Protein AF-A0A938KBB8-F1 (afdb_monomer_lite)

Secondary structure (DSSP, 8-state):
-----------------SSSSSSHHHHHHHHHHHHHGGGS---GGGG-BHHHHHHHHHHHHGGGS-HHHHHHHHHHHHHHGGGGTT-BGGG--HHHHHHHHHHTGGGS-HHHHHHHHHHHHHHHHHHHHTTSS-----

pLDDT: mean 72.54, std 21.78, range [29.5, 94.56]

Foldseek 3Di:
DDDDDDDDDDDDDDDDDDPDPDPVVVVVVVVVVVVLVVLADPDPLLQAFLLRLLVVLLVVCVVVDDPVVSVLLNVLSVVLRVLRPPHGLQRDDVVSVVCCCVPPVVVDDPVSVVSSVVSSVSSNVSCVVNNSYDDPPD

Radius of gyration: 23.13 Å; chains: 1; bounding box: 75×41×57 Å

Structure (mmCIF, N/CA/C/O backbone):
data_AF-A0A938KBB8-F1
#
_entry.id   AF-A0A938KBB8-F1
#
loop_
_atom_site.group_PDB
_atom_site.id
_atom_site.type_symbol
_atom_site.label_atom_id
_atom_site.label_alt_id
_atom_site.label_comp_id
_atom_site.label_asym_id
_atom_site.label_entity_id
_atom_site.label_seq_id
_atom_site.pdbx_PDB_ins_code
_atom_site.Cartn_x
_atom_site.Cartn_y
_atom_site.Cartn_z
_atom_site.occupancy
_atom_site.B_iso_or_equiv
_atom_site.auth_seq_id
_atom_site.auth_comp_id
_atom_site.auth_asym_id
_atom_site.auth_atom_id
_atom_site.pdbx_PDB_model_num
ATOM 1 N N . MET A 1 1 ? -58.468 -27.418 -32.658 1.00 31.47 1 MET A N 1
ATOM 2 C CA . MET A 1 1 ? -57.496 -28.528 -32.675 1.00 31.47 1 MET A CA 1
ATOM 3 C C . MET A 1 1 ? -56.119 -27.987 -33.021 1.00 31.47 1 MET A C 1
ATOM 5 O O . MET A 1 1 ? -56.025 -27.152 -33.905 1.00 31.47 1 MET A O 1
ATOM 9 N N . LEU A 1 2 ? -55.132 -28.506 -32.292 1.00 35.12 2 LEU A N 1
ATOM 10 C CA . LEU A 1 2 ? -53.704 -28.676 -32.579 1.00 35.12 2 LEU A CA 1
ATOM 11 C C . LEU A 1 2 ? -52.770 -27.482 -32.864 1.00 35.12 2 LEU A C 1
ATOM 13 O O . LEU A 1 2 ? -52.966 -26.648 -33.738 1.00 35.12 2 LEU A O 1
ATOM 17 N N . GLN A 1 3 ? -51.691 -27.511 -32.085 1.00 31.89 3 GLN A N 1
ATOM 18 C CA . GLN A 1 3 ? -50.487 -26.697 -32.106 1.00 31.89 3 GLN A CA 1
ATOM 19 C C . GLN A 1 3 ? -49.439 -27.195 -33.131 1.00 31.89 3 GLN A C 1
ATOM 21 O O . GLN A 1 3 ? -49.376 -28.384 -33.419 1.00 31.89 3 GLN A O 1
ATOM 26 N N . GLN A 1 4 ? -48.541 -26.259 -33.492 1.00 40.66 4 GLN A N 1
ATOM 27 C CA . GLN A 1 4 ? -47.087 -26.387 -33.755 1.00 40.66 4 GLN A CA 1
ATOM 28 C C . GLN A 1 4 ? -46.545 -27.027 -35.054 1.00 40.66 4 GLN A C 1
ATOM 30 O O . GLN A 1 4 ? -46.659 -28.223 -35.278 1.00 40.66 4 GLN A O 1
ATOM 35 N N . CYS A 1 5 ? -45.727 -26.249 -35.790 1.00 29.50 5 CYS A N 1
ATOM 36 C CA . CYS A 1 5 ? -44.246 -26.359 -35.863 1.00 29.50 5 CYS A CA 1
ATOM 37 C C . CYS A 1 5 ? -43.709 -26.012 -37.269 1.00 29.50 5 CYS A C 1
ATOM 39 O O . CYS A 1 5 ? -44.224 -26.520 -38.259 1.00 29.50 5 CYS A O 1
ATOM 41 N N . GLY A 1 6 ? -42.625 -25.220 -37.377 1.00 34.69 6 GLY A N 1
ATOM 42 C CA . GLY A 1 6 ? -41.937 -25.105 -38.672 1.00 34.69 6 GLY A CA 1
ATOM 43 C C . GLY A 1 6 ? -40.833 -24.063 -38.884 1.00 34.69 6 GLY A C 1
ATOM 44 O O . GLY A 1 6 ? -40.857 -23.385 -39.896 1.00 34.69 6 GLY A O 1
ATOM 45 N N . LYS A 1 7 ? -39.823 -24.020 -38.004 1.00 46.44 7 LYS A N 1
ATOM 46 C CA . LYS A 1 7 ? -38.406 -23.696 -38.321 1.00 46.44 7 LYS A CA 1
ATOM 47 C C . LYS A 1 7 ? -38.020 -22.252 -38.717 1.00 46.44 7 LYS A C 1
ATOM 49 O O . LYS A 1 7 ? -38.110 -21.810 -39.856 1.00 46.44 7 LYS A O 1
ATOM 54 N N . GLN A 1 8 ? -37.404 -21.589 -37.736 1.00 46.75 8 GLN A N 1
ATOM 55 C CA . GLN A 1 8 ? -36.478 -20.461 -37.865 1.00 46.75 8 GLN A CA 1
ATOM 56 C C . GLN A 1 8 ? -35.166 -20.885 -38.545 1.00 46.75 8 GLN A C 1
ATOM 58 O O . GLN A 1 8 ? -34.599 -21.892 -38.137 1.00 46.75 8 GLN A O 1
ATOM 63 N N . PHE A 1 9 ? -34.602 -20.047 -39.424 1.00 33.34 9 PHE A N 1
ATOM 64 C CA . PHE A 1 9 ? -33.149 -19.835 -39.484 1.00 33.34 9 PHE A CA 1
ATOM 65 C C . PHE A 1 9 ? -32.785 -18.380 -39.845 1.00 33.34 9 PHE A C 1
ATOM 67 O O . PHE A 1 9 ? -33.051 -17.884 -40.932 1.00 33.34 9 PHE A O 1
ATOM 74 N N . ARG A 1 10 ? -32.160 -17.744 -38.843 1.00 44.75 10 ARG A N 1
ATOM 75 C CA . ARG A 1 10 ? -31.146 -16.671 -38.823 1.00 44.75 10 ARG A CA 1
ATOM 76 C C . ARG A 1 10 ? -31.297 -15.435 -39.726 1.00 44.75 10 ARG A C 1
ATOM 78 O O . ARG A 1 10 ? -30.964 -15.445 -40.904 1.00 44.75 10 ARG A O 1
ATOM 85 N N . ARG A 1 11 ? -31.500 -14.287 -39.065 1.00 39.66 11 ARG A N 1
ATOM 86 C CA . ARG A 1 11 ? -30.871 -13.013 -39.454 1.00 39.66 11 ARG A CA 1
ATOM 87 C C . ARG A 1 11 ? -30.161 -12.377 -38.259 1.00 39.66 11 ARG A C 1
ATOM 89 O O . ARG A 1 11 ? -30.772 -12.142 -37.220 1.00 39.66 11 ARG A O 1
ATOM 96 N N . SER A 1 12 ? -28.873 -12.094 -38.434 1.00 44.84 12 SER A N 1
ATOM 97 C CA . SER A 1 12 ? -28.060 -11.243 -37.566 1.00 44.84 12 SER A CA 1
ATOM 98 C C . SER A 1 12 ? -28.744 -9.907 -37.287 1.00 44.84 12 SER A C 1
ATOM 100 O O . SER A 1 12 ? -29.115 -9.212 -38.229 1.00 44.84 12 SER A O 1
ATOM 102 N N . ARG A 1 13 ? -28.806 -9.495 -36.016 1.00 42.94 13 ARG A N 1
ATOM 103 C CA . ARG A 1 13 ? -28.833 -8.080 -35.619 1.00 42.94 13 ARG A CA 1
ATOM 104 C C . ARG A 1 13 ? -28.085 -7.885 -34.297 1.00 42.94 13 ARG A C 1
ATOM 106 O O . ARG A 1 13 ? -28.557 -8.231 -33.225 1.00 42.94 13 ARG A O 1
ATOM 113 N N . ARG A 1 14 ? -26.863 -7.382 -34.461 1.00 39.62 14 ARG A N 1
ATOM 114 C CA . ARG A 1 14 ? -26.139 -6.398 -33.647 1.00 39.62 14 ARG A CA 1
ATOM 115 C C . ARG A 1 14 ? -26.829 -5.968 -32.331 1.00 39.62 14 ARG A C 1
ATOM 117 O O . ARG A 1 14 ? -27.821 -5.253 -32.356 1.00 39.62 14 ARG A O 1
ATOM 124 N N . SER A 1 15 ? -26.218 -6.408 -31.227 1.00 47.62 15 SER A N 1
ATOM 125 C CA . SER A 1 15 ? -25.977 -5.723 -29.943 1.00 47.62 15 SER A CA 1
ATOM 126 C C . SER A 1 15 ? -26.834 -4.496 -29.601 1.00 47.62 15 SER A C 1
ATOM 128 O O . SER A 1 15 ? -26.653 -3.445 -30.211 1.00 47.62 15 SER A O 1
ATOM 130 N N . LEU A 1 16 ? -27.676 -4.619 -28.563 1.00 42.31 16 LEU A N 1
ATOM 131 C CA . LEU A 1 16 ? -28.133 -3.528 -27.683 1.00 42.31 16 LEU A CA 1
ATOM 132 C C . LEU A 1 16 ? -28.950 -4.103 -26.506 1.00 42.31 16 LEU A C 1
ATOM 134 O O . LEU A 1 16 ? -30.166 -3.981 -26.451 1.00 42.31 16 LEU A O 1
ATOM 138 N N . THR A 1 17 ? -28.285 -4.742 -25.540 1.00 39.72 17 THR A N 1
ATOM 139 C CA . THR A 1 17 ? -28.898 -5.063 -24.232 1.00 39.72 17 THR A CA 1
ATOM 140 C C . THR A 1 17 ? -27.822 -5.163 -23.151 1.00 39.72 17 THR A C 1
ATOM 142 O O . THR A 1 17 ? -27.524 -6.228 -22.626 1.00 39.72 17 THR A O 1
ATOM 145 N N . VAL A 1 18 ? -27.194 -4.033 -22.814 1.00 42.44 18 VAL A N 1
ATOM 146 C CA . VAL A 1 18 ? -26.247 -3.950 -21.679 1.00 42.44 18 VAL A CA 1
ATOM 147 C C . VAL A 1 18 ? -26.585 -2.777 -20.751 1.00 42.44 18 VAL A C 1
ATOM 149 O O . VAL A 1 18 ? -25.699 -2.219 -20.126 1.00 42.44 18 VAL A O 1
ATOM 152 N N . ASN A 1 19 ? -27.853 -2.354 -20.640 1.00 45.56 19 ASN A N 1
ATOM 153 C CA . ASN A 1 19 ? -28.162 -1.173 -19.812 1.00 45.56 19 ASN A CA 1
ATOM 154 C C . ASN A 1 19 ? -29.441 -1.216 -18.958 1.00 45.56 19 ASN A C 1
ATOM 156 O O . ASN A 1 19 ? -29.808 -0.192 -18.398 1.00 45.56 19 ASN A O 1
ATOM 160 N N . GLN A 1 20 ? -30.092 -2.371 -18.773 1.00 45.22 20 GLN A N 1
ATOM 161 C CA . GLN A 1 20 ? -31.294 -2.477 -17.916 1.00 45.22 20 GLN A CA 1
ATOM 162 C C . GLN A 1 20 ? -31.210 -3.565 -16.830 1.00 45.22 20 GLN A C 1
ATOM 164 O O . GLN A 1 20 ? -32.215 -4.032 -16.308 1.00 45.22 20 GLN A O 1
ATOM 169 N N . THR A 1 21 ? -29.997 -3.952 -16.435 1.00 46.62 21 THR A N 1
ATOM 170 C CA . THR A 1 21 ? -29.745 -4.917 -15.347 1.00 46.62 21 THR A CA 1
ATOM 171 C C . THR A 1 21 ? -28.688 -4.401 -14.364 1.00 46.62 21 THR A C 1
ATOM 173 O O . THR A 1 21 ? -27.865 -5.164 -13.864 1.00 46.62 21 THR A O 1
ATOM 176 N N . LYS A 1 22 ? -28.677 -3.091 -14.078 1.00 46.81 22 LYS A N 1
ATOM 177 C CA . LYS A 1 22 ? -27.753 -2.491 -13.093 1.00 46.81 22 LYS A CA 1
ATOM 178 C C . LYS A 1 22 ? -28.427 -2.012 -11.803 1.00 46.81 22 LYS A C 1
ATOM 180 O O . LYS A 1 22 ? -27.802 -2.126 -10.754 1.00 46.81 22 LYS A O 1
ATOM 185 N N . ASP A 1 23 ? -29.699 -1.612 -11.827 1.00 46.66 23 ASP A N 1
ATOM 186 C CA . ASP A 1 23 ? -30.295 -0.919 -10.672 1.00 46.66 23 ASP A CA 1
ATOM 187 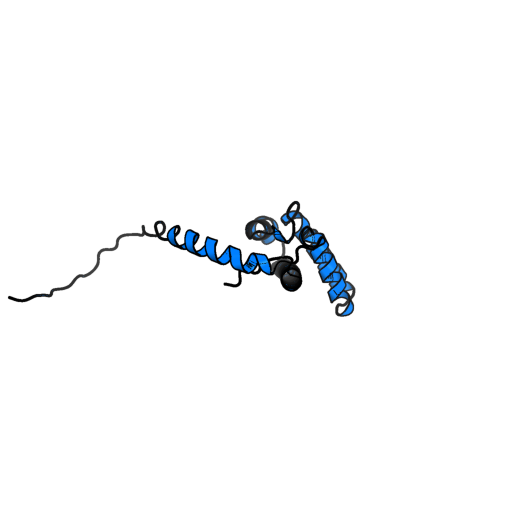C C . ASP A 1 23 ? -30.933 -1.808 -9.593 1.00 46.66 23 ASP A C 1
ATOM 189 O O . ASP A 1 23 ? -30.781 -1.532 -8.405 1.00 46.66 23 ASP A O 1
ATOM 193 N N . ARG A 1 24 ? -31.565 -2.943 -9.930 1.00 42.34 24 ARG A N 1
ATOM 194 C CA . ARG A 1 24 ? -32.245 -3.769 -8.903 1.00 42.34 24 ARG A CA 1
ATOM 195 C C . ARG A 1 24 ? -31.277 -4.422 -7.900 1.00 42.34 24 ARG A C 1
ATOM 197 O O . ARG A 1 24 ? -31.617 -4.593 -6.735 1.00 42.34 24 ARG A O 1
ATOM 204 N N . LYS A 1 25 ? -30.034 -4.695 -8.321 1.00 49.31 25 LYS A N 1
ATOM 205 C CA . LYS A 1 25 ? -28.951 -5.221 -7.462 1.00 49.31 25 LYS A CA 1
ATOM 206 C C . LYS A 1 25 ? -28.357 -4.179 -6.503 1.00 49.31 25 LYS A C 1
ATOM 208 O O . LYS A 1 25 ? -27.654 -4.560 -5.567 1.00 49.31 25 LYS A O 1
ATOM 213 N N . LEU A 1 26 ? -28.596 -2.882 -6.722 1.00 40.41 26 LEU A N 1
ATOM 214 C CA . LEU A 1 26 ? -28.072 -1.818 -5.856 1.00 40.41 26 LEU A CA 1
ATOM 215 C C . LEU A 1 26 ? -28.840 -1.724 -4.531 1.00 40.41 26 LEU A C 1
ATOM 217 O O . LEU A 1 26 ? -28.237 -1.412 -3.505 1.00 40.41 26 LEU A O 1
ATOM 221 N N . ALA A 1 27 ? -30.140 -2.029 -4.530 1.00 37.41 27 ALA A N 1
ATOM 222 C CA . ALA A 1 27 ? -30.985 -1.933 -3.339 1.00 37.41 27 ALA A CA 1
ATOM 223 C C . ALA A 1 27 ? -30.711 -3.059 -2.324 1.00 37.41 27 ALA A C 1
ATOM 225 O O . ALA A 1 27 ? -30.564 -2.787 -1.133 1.00 37.41 27 ALA A O 1
ATOM 226 N N . GLU A 1 28 ? -30.544 -4.303 -2.783 1.00 43.34 28 GLU A N 1
ATOM 227 C CA . GLU A 1 28 ? -30.207 -5.434 -1.902 1.00 43.34 28 GLU A CA 1
ATOM 228 C C . GLU A 1 28 ? -28.798 -5.300 -1.307 1.00 43.34 28 GLU A C 1
ATOM 230 O O . GLU A 1 28 ? -28.594 -5.566 -0.121 1.00 43.34 28 GLU A O 1
ATOM 235 N N . ARG A 1 29 ? -27.843 -4.760 -2.082 1.00 44.59 29 ARG A N 1
ATOM 236 C CA . ARG A 1 29 ? -26.496 -4.436 -1.585 1.00 44.59 29 ARG A CA 1
ATOM 237 C C . ARG A 1 29 ? -26.519 -3.474 -0.404 1.00 44.59 29 ARG A C 1
ATOM 239 O O . ARG A 1 29 ? -25.734 -3.655 0.516 1.00 44.59 29 ARG A O 1
ATOM 246 N N . ARG A 1 30 ? -27.421 -2.487 -0.377 1.00 45.22 30 ARG A N 1
ATOM 247 C CA . ARG A 1 30 ? -27.463 -1.485 0.703 1.00 45.22 30 ARG A CA 1
ATOM 248 C C . ARG A 1 30 ? -27.900 -2.051 2.058 1.00 45.22 30 ARG A C 1
ATOM 250 O O . ARG A 1 30 ? -27.523 -1.489 3.083 1.00 45.22 30 ARG A O 1
ATOM 257 N N . ARG A 1 31 ? -28.666 -3.149 2.094 1.00 41.09 31 ARG A N 1
ATOM 258 C CA . ARG A 1 31 ? -29.152 -3.742 3.355 1.00 41.09 31 ARG A CA 1
ATOM 259 C C . ARG A 1 31 ? -28.094 -4.609 4.047 1.00 41.09 31 ARG A C 1
ATOM 261 O O . ARG A 1 31 ? -27.996 -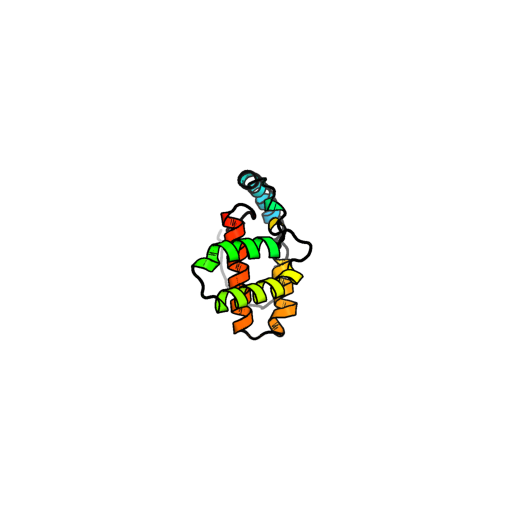4.556 5.268 1.00 41.09 31 ARG A O 1
ATOM 268 N N . ALA A 1 32 ? -27.256 -5.315 3.282 1.00 45.53 32 ALA A N 1
ATOM 269 C CA . ALA A 1 32 ? -26.147 -6.119 3.813 1.00 45.53 32 ALA A CA 1
ATOM 270 C C . ALA A 1 32 ? -25.033 -5.269 4.459 1.00 45.53 32 ALA A C 1
ATOM 272 O O . ALA A 1 32 ? -24.370 -5.719 5.392 1.00 45.53 32 ALA A O 1
ATOM 273 N N . LEU A 1 33 ? -24.881 -4.012 4.021 1.00 45.59 33 LEU A N 1
ATOM 274 C CA . LEU A 1 33 ? -23.904 -3.066 4.573 1.00 45.59 33 LEU A CA 1
ATOM 275 C C . LEU A 1 33 ? -24.107 -2.802 6.071 1.00 45.59 33 LEU A C 1
ATOM 277 O O . LEU A 1 33 ? -23.135 -2.571 6.776 1.00 45.59 33 LEU A O 1
ATOM 281 N N . ARG A 1 34 ? -25.345 -2.851 6.585 1.00 44.44 34 ARG A N 1
ATOM 282 C CA . ARG A 1 34 ? -25.624 -2.512 7.993 1.00 44.44 34 ARG A CA 1
ATOM 283 C C . ARG A 1 34 ? -25.146 -3.572 8.990 1.00 44.44 34 ARG A C 1
ATOM 285 O O . ARG A 1 34 ? -24.876 -3.218 10.129 1.00 44.44 34 ARG A O 1
ATOM 292 N N . GLY A 1 35 ? -25.017 -4.836 8.575 1.00 44.38 35 GLY A N 1
ATOM 293 C CA . GLY A 1 35 ? -24.581 -5.925 9.460 1.00 44.38 35 GLY A CA 1
ATOM 294 C C . GLY A 1 35 ? -23.068 -5.959 9.702 1.00 44.38 35 GLY A C 1
ATOM 295 O O . GLY A 1 35 ? -22.631 -6.322 10.785 1.00 44.38 35 GLY A O 1
ATOM 296 N N . GLN A 1 36 ? -22.265 -5.534 8.720 1.00 47.88 36 GLN A N 1
ATOM 297 C CA . GLN A 1 36 ? -20.796 -5.568 8.805 1.00 47.88 36 GLN A CA 1
ATOM 298 C C . GLN A 1 36 ? -20.203 -4.355 9.533 1.00 47.88 36 GLN A C 1
ATOM 300 O O . GLN A 1 36 ? -19.091 -4.421 10.042 1.00 47.88 36 GLN A O 1
ATOM 305 N N . VAL A 1 37 ? -20.959 -3.259 9.640 1.00 48.53 37 VAL A N 1
ATOM 306 C CA . VAL A 1 37 ? -20.533 -2.038 10.346 1.00 48.53 37 VAL A CA 1
ATOM 307 C C . VAL A 1 37 ? -20.274 -2.287 11.842 1.00 48.53 37 VAL A C 1
ATOM 309 O O . VAL A 1 37 ? -19.512 -1.539 12.442 1.00 48.53 37 VAL A O 1
ATOM 312 N N . GLY A 1 38 ? -20.828 -3.356 12.431 1.00 46.31 38 GLY A N 1
ATOM 313 C CA . GLY A 1 38 ? -20.587 -3.732 13.832 1.00 46.31 38 GLY A CA 1
ATOM 314 C C . GLY A 1 38 ? -19.226 -4.384 14.123 1.00 46.31 38 GLY A C 1
ATOM 315 O O . GLY A 1 38 ? -18.865 -4.489 15.288 1.00 46.31 38 GLY A O 1
ATOM 316 N N . ALA A 1 39 ? -18.473 -4.811 13.100 1.00 50.28 39 ALA A N 1
ATOM 317 C CA . ALA A 1 39 ? -17.156 -5.448 13.255 1.00 50.28 39 ALA A CA 1
ATOM 318 C C . ALA A 1 39 ? -15.975 -4.482 13.039 1.00 50.28 39 ALA A C 1
ATOM 320 O O . ALA A 1 39 ? -14.819 -4.891 13.104 1.00 50.28 39 ALA A O 1
ATOM 321 N N . LEU A 1 40 ? -16.260 -3.208 12.756 1.00 52.44 40 LEU A N 1
ATOM 322 C CA . LEU A 1 40 ? -15.240 -2.172 12.679 1.00 52.44 40 LEU A CA 1
ATOM 323 C C . LEU A 1 40 ? -14.809 -1.790 14.091 1.00 52.44 40 LEU A C 1
ATOM 325 O O . LEU A 1 40 ? -15.604 -1.267 14.872 1.00 52.44 40 LEU A O 1
ATOM 329 N N . THR A 1 41 ? -13.535 -1.996 14.396 1.00 54.38 41 THR A N 1
ATOM 330 C CA . THR A 1 41 ? -12.892 -1.378 15.550 1.00 54.38 41 THR A CA 1
ATOM 331 C C . THR A 1 41 ? -12.943 0.137 15.354 1.00 54.38 41 THR A C 1
ATOM 333 O O . THR A 1 41 ? -12.277 0.698 14.482 1.00 54.38 41 THR A O 1
ATOM 336 N N . ILE A 1 42 ? -13.777 0.822 16.144 1.00 54.56 42 ILE A N 1
ATOM 337 C CA . ILE A 1 42 ? -13.743 2.285 16.275 1.00 54.56 42 ILE A CA 1
ATOM 338 C C . ILE A 1 42 ? -12.513 2.611 17.131 1.00 54.56 42 ILE A C 1
ATOM 340 O O . ILE A 1 42 ? -12.617 2.931 18.309 1.00 54.56 42 ILE A O 1
ATOM 344 N N . SER A 1 43 ? -11.334 2.429 16.549 1.00 56.59 43 SER A N 1
ATOM 345 C CA . SER A 1 43 ? -10.049 2.791 17.144 1.00 56.59 43 SER A CA 1
ATOM 346 C C . SER A 1 43 ? -9.475 3.987 16.388 1.00 56.59 43 SER A C 1
ATOM 348 O O . SER A 1 43 ? -9.795 4.194 15.211 1.00 56.59 43 SER A O 1
ATOM 350 N N . GLU A 1 44 ? -8.634 4.785 17.048 1.00 58.09 44 GLU A N 1
ATOM 351 C CA . GLU A 1 44 ? -7.931 5.934 16.447 1.00 58.09 44 GLU A CA 1
ATOM 352 C C . GLU A 1 44 ? -7.157 5.542 15.172 1.00 58.09 44 GLU A C 1
ATOM 354 O O . GLU A 1 44 ? -7.041 6.338 14.240 1.00 58.09 44 GLU A O 1
ATOM 359 N N . ASP A 1 45 ? -6.762 4.269 15.064 1.00 61.59 45 ASP A N 1
ATOM 360 C CA . ASP A 1 45 ? -6.127 3.665 13.890 1.00 61.59 45 ASP A CA 1
ATOM 361 C C . ASP A 1 45 ? -6.992 3.659 12.613 1.00 61.59 45 ASP A C 1
ATOM 363 O O . ASP A 1 45 ? -6.484 3.496 11.502 1.00 61.59 45 ASP A O 1
ATOM 367 N N . SER A 1 46 ? -8.310 3.846 12.727 1.00 61.44 46 SER A N 1
ATOM 368 C CA . SER A 1 46 ? -9.226 3.839 11.574 1.00 61.44 46 SER A CA 1
ATOM 369 C C . SER A 1 46 ? -9.058 5.048 10.639 1.00 61.44 46 SER A C 1
ATOM 371 O O . SER A 1 46 ? -9.487 4.994 9.481 1.00 61.44 46 SER A O 1
ATOM 373 N N . ASN A 1 47 ? -8.403 6.115 11.110 1.00 72.12 47 ASN A N 1
ATOM 374 C CA . ASN A 1 47 ? -8.081 7.310 10.325 1.00 72.12 47 ASN A CA 1
ATOM 375 C C . ASN A 1 47 ? -6.660 7.303 9.746 1.00 72.12 47 ASN A C 1
ATOM 377 O O . ASN A 1 47 ? -6.274 8.279 9.100 1.00 72.12 47 ASN A O 1
ATOM 381 N N . LEU A 1 48 ? -5.889 6.229 9.940 1.00 83.81 48 LEU A N 1
ATOM 382 C CA . LEU A 1 48 ? -4.529 6.151 9.414 1.00 83.81 48 LEU A CA 1
ATOM 383 C C . LEU A 1 48 ? -4.521 6.269 7.889 1.00 83.81 48 LEU A C 1
ATOM 385 O O . LEU A 1 48 ? -5.383 5.735 7.181 1.00 83.81 48 LEU A O 1
ATOM 389 N N . THR A 1 49 ? -3.527 6.986 7.377 1.00 89.31 49 THR A N 1
ATOM 390 C CA . THR A 1 49 ? -3.264 7.057 5.941 1.00 89.31 49 THR A CA 1
ATOM 391 C C . THR A 1 49 ? -2.663 5.745 5.452 1.00 89.31 49 THR A C 1
ATOM 393 O O . THR A 1 49 ? -2.088 4.976 6.227 1.00 89.31 49 THR A O 1
ATOM 396 N N . PHE A 1 50 ? -2.736 5.505 4.141 1.00 88.06 50 PHE A N 1
ATOM 397 C CA . PHE A 1 50 ? -2.102 4.334 3.533 1.00 88.06 50 PHE A CA 1
ATOM 398 C C . PHE A 1 50 ? -0.618 4.216 3.907 1.00 88.06 50 PHE A C 1
ATOM 400 O O . PHE A 1 50 ? -0.157 3.136 4.260 1.00 88.06 50 PHE A O 1
ATOM 407 N N . GLU A 1 51 ? 0.122 5.328 3.892 1.00 90.31 51 GLU A N 1
ATOM 408 C CA . GLU A 1 51 ? 1.545 5.331 4.236 1.00 90.31 51 GLU A CA 1
ATOM 409 C C . GLU A 1 51 ? 1.785 4.922 5.696 1.00 90.31 51 GLU A C 1
ATOM 411 O O . GLU A 1 51 ? 2.686 4.133 5.977 1.00 90.31 51 GLU A O 1
ATOM 416 N N . GLN A 1 52 ? 0.973 5.423 6.631 1.00 90.25 52 GLN A N 1
ATOM 417 C CA . GLN A 1 52 ? 1.086 5.064 8.045 1.00 90.25 52 GLN A CA 1
ATOM 418 C C . GLN A 1 52 ? 0.770 3.585 8.262 1.00 90.25 52 GLN A C 1
ATOM 420 O O . GLN A 1 52 ? 1.556 2.876 8.890 1.00 90.25 52 GLN A O 1
ATOM 425 N N . THR A 1 53 ? -0.328 3.086 7.688 1.00 90.12 53 THR A N 1
ATOM 426 C CA . THR A 1 53 ? -0.674 1.662 7.772 1.00 90.12 53 THR A CA 1
ATOM 427 C C . THR A 1 53 ? 0.409 0.785 7.149 1.00 90.12 53 THR A C 1
ATOM 429 O O . THR A 1 53 ? 0.771 -0.241 7.721 1.00 90.12 53 THR A O 1
ATOM 432 N N . ALA A 1 54 ? 0.987 1.209 6.025 1.00 91.19 54 ALA A N 1
ATOM 433 C CA . ALA A 1 54 ? 2.064 0.489 5.364 1.00 91.19 54 ALA A CA 1
ATOM 434 C C . ALA A 1 54 ? 3.358 0.458 6.189 1.00 91.19 54 ALA A C 1
ATOM 436 O O . ALA A 1 54 ? 4.020 -0.577 6.242 1.00 91.19 54 ALA A O 1
ATOM 437 N N . LYS A 1 55 ? 3.699 1.553 6.879 1.00 92.06 55 LYS A N 1
ATOM 438 C CA . LYS A 1 55 ? 4.817 1.582 7.832 1.00 92.06 55 LYS A CA 1
ATOM 439 C C . LYS A 1 55 ? 4.572 0.635 9.001 1.00 92.06 55 LYS A C 1
ATOM 441 O O . LYS A 1 55 ? 5.456 -0.146 9.328 1.00 92.06 55 LYS A O 1
ATOM 446 N N . HIS A 1 56 ? 3.373 0.636 9.585 1.00 90.69 56 HIS A N 1
ATOM 447 C CA . HIS A 1 56 ? 3.031 -0.307 10.653 1.00 90.69 56 HIS A CA 1
ATOM 448 C C . HIS A 1 56 ? 3.127 -1.759 10.189 1.00 90.69 56 HIS A C 1
ATOM 450 O O . HIS A 1 56 ? 3.710 -2.581 10.889 1.00 90.69 56 HIS A O 1
ATOM 456 N N . TRP A 1 57 ? 2.615 -2.067 8.997 1.00 93.25 57 TRP A N 1
ATOM 457 C CA . TRP A 1 57 ? 2.776 -3.386 8.396 1.00 93.25 57 TRP A CA 1
ATOM 458 C C . TRP A 1 57 ? 4.256 -3.749 8.242 1.00 93.25 57 TRP A C 1
ATOM 460 O O . TRP A 1 57 ? 4.675 -4.812 8.703 1.00 93.25 57 TRP A O 1
ATOM 470 N N . LEU A 1 58 ? 5.071 -2.855 7.678 1.00 92.88 58 LEU A N 1
ATOM 471 C CA . LEU A 1 58 ? 6.495 -3.105 7.484 1.00 92.88 58 LEU A CA 1
ATOM 472 C C . LEU A 1 58 ? 7.216 -3.361 8.813 1.00 92.88 58 LEU A C 1
ATOM 474 O O . LEU A 1 58 ? 7.997 -4.301 8.906 1.00 92.88 58 LEU A O 1
ATOM 478 N N . GLU A 1 59 ? 6.894 -2.600 9.857 1.00 92.06 59 GLU A N 1
ATOM 479 C CA . GLU A 1 59 ? 7.415 -2.805 11.211 1.00 92.06 59 GLU A CA 1
ATOM 480 C C . GLU A 1 59 ? 7.036 -4.175 11.789 1.00 92.06 59 GLU A C 1
ATOM 482 O O . GLU A 1 59 ? 7.832 -4.771 12.517 1.00 92.06 59 GLU A O 1
ATOM 487 N N . THR A 1 60 ? 5.865 -4.716 11.434 1.00 90.81 60 THR A N 1
ATOM 488 C CA . THR A 1 60 ? 5.484 -6.074 11.847 1.00 90.81 60 THR A CA 1
ATOM 489 C C . THR A 1 60 ? 6.237 -7.162 11.096 1.00 90.81 60 THR A C 1
ATOM 491 O O . THR A 1 60 ? 6.561 -8.170 11.708 1.00 90.81 60 THR A O 1
ATOM 494 N N . VAL A 1 61 ? 6.569 -6.977 9.814 1.00 90.38 61 VAL A N 1
ATOM 495 C CA . VAL A 1 61 ? 7.208 -8.026 8.995 1.00 90.38 61 VAL A CA 1
ATOM 496 C C . VAL A 1 61 ? 8.728 -7.886 8.878 1.00 90.38 61 VAL A C 1
ATOM 498 O O . VAL A 1 61 ? 9.393 -8.836 8.469 1.00 90.38 61 VAL A O 1
ATOM 501 N N . LYS A 1 62 ? 9.313 -6.740 9.257 1.00 90.69 62 LYS A N 1
ATOM 502 C CA . LYS A 1 62 ? 10.747 -6.451 9.064 1.00 90.69 62 LYS A CA 1
ATOM 503 C C . LYS A 1 62 ? 11.681 -7.474 9.705 1.00 90.69 62 LYS A C 1
ATOM 505 O O . LYS A 1 62 ? 12.758 -7.706 9.177 1.00 90.69 62 LYS A O 1
ATOM 510 N N . HIS A 1 63 ? 11.275 -8.093 10.815 1.00 89.75 63 HIS A N 1
ATOM 511 C CA . HIS A 1 63 ? 12.088 -9.080 11.529 1.00 89.75 63 HIS A CA 1
ATOM 512 C C . HIS A 1 63 ? 12.298 -10.372 10.721 1.00 89.75 63 HIS A C 1
ATOM 514 O O . HIS A 1 63 ? 13.274 -11.080 10.947 1.00 89.75 63 HIS A O 1
ATOM 520 N N . ALA A 1 64 ? 11.402 -10.666 9.775 1.00 90.75 64 ALA A N 1
ATOM 521 C CA . ALA A 1 64 ? 11.469 -11.833 8.900 1.00 90.75 64 ALA A CA 1
ATOM 522 C C . ALA A 1 64 ? 12.099 -11.524 7.528 1.00 90.75 64 ALA A C 1
ATOM 524 O O . ALA A 1 64 ? 12.239 -12.420 6.695 1.00 90.75 64 ALA A O 1
ATOM 525 N N . LEU A 1 65 ? 12.459 -10.263 7.260 1.00 91.38 65 LEU A N 1
ATOM 526 C CA . LEU A 1 65 ? 12.953 -9.806 5.963 1.00 91.38 65 LEU A CA 1
ATOM 527 C C . LEU A 1 65 ? 14.417 -9.374 6.044 1.00 91.38 65 LEU A C 1
ATOM 529 O O . LEU A 1 65 ? 14.881 -8.838 7.047 1.00 91.38 65 LEU A O 1
ATOM 533 N N . SER A 1 66 ? 15.149 -9.548 4.942 1.00 94.56 66 SER A N 1
ATOM 534 C CA . SER A 1 66 ? 16.504 -9.007 4.844 1.00 94.56 66 SER A CA 1
ATOM 535 C C . SER A 1 66 ? 16.484 -7.470 4.776 1.00 94.56 66 SER A C 1
ATOM 537 O O . SER A 1 66 ? 15.554 -6.900 4.192 1.00 94.56 66 SER A O 1
ATOM 539 N N . PRO A 1 67 ? 17.525 -6.775 5.275 1.00 92.25 67 PRO A N 1
ATOM 540 C CA . PRO A 1 67 ? 17.567 -5.308 5.297 1.00 92.25 67 PRO A CA 1
ATOM 541 C C . PRO A 1 67 ? 17.361 -4.672 3.916 1.00 92.25 67 PRO A C 1
ATOM 543 O O . PRO A 1 67 ? 16.606 -3.716 3.767 1.00 92.25 67 PRO A O 1
ATOM 546 N N . SER A 1 68 ? 17.959 -5.249 2.870 1.00 93.31 68 SER A N 1
ATOM 547 C CA . SER A 1 68 ? 17.787 -4.770 1.493 1.00 93.31 68 SER A CA 1
ATOM 548 C C . SER A 1 68 ? 16.346 -4.906 0.992 1.00 93.31 68 SER A C 1
ATOM 550 O O . SER A 1 68 ? 15.892 -4.092 0.191 1.00 93.31 68 SER A O 1
ATOM 552 N N . THR A 1 69 ? 15.614 -5.921 1.456 1.00 90.00 69 THR A N 1
ATOM 553 C CA . THR A 1 69 ? 14.202 -6.121 1.102 1.00 90.00 69 THR A CA 1
ATOM 554 C C . THR A 1 69 ? 13.311 -5.109 1.810 1.00 90.00 69 THR A C 1
ATOM 556 O O . THR A 1 69 ? 12.386 -4.586 1.191 1.00 90.00 69 THR A O 1
ATOM 559 N N . VAL A 1 70 ? 13.614 -4.792 3.073 1.00 92.25 70 VAL A N 1
ATOM 560 C CA . VAL A 1 70 ? 12.919 -3.744 3.836 1.00 92.25 70 VAL A CA 1
ATOM 561 C C . VAL A 1 70 ? 13.039 -2.405 3.110 1.00 92.25 70 VAL A C 1
ATOM 563 O O . VAL A 1 70 ? 12.015 -1.826 2.758 1.00 92.25 70 VAL A O 1
ATOM 566 N N . VAL A 1 71 ? 14.259 -1.994 2.749 1.00 94.12 71 VAL A N 1
ATOM 567 C CA . VAL A 1 71 ? 14.504 -0.736 2.017 1.00 94.12 71 VAL A CA 1
ATOM 568 C C . VAL A 1 71 ? 13.746 -0.692 0.685 1.00 94.12 71 VAL A C 1
ATOM 570 O O . VAL A 1 71 ? 13.149 0.324 0.336 1.00 94.12 71 VAL A O 1
ATOM 573 N N . ARG A 1 72 ? 13.710 -1.799 -0.071 1.00 92.12 72 ARG A N 1
ATOM 574 C CA . ARG A 1 72 ? 12.933 -1.867 -1.324 1.00 92.12 72 ARG A CA 1
ATOM 575 C C . ARG A 1 72 ? 11.435 -1.697 -1.082 1.00 92.12 72 ARG A C 1
ATOM 577 O O . ARG A 1 72 ? 10.783 -0.957 -1.814 1.00 92.12 72 ARG A O 1
ATOM 584 N N . LYS A 1 73 ? 10.887 -2.351 -0.054 1.00 92.75 73 LYS A N 1
ATOM 585 C CA . LYS A 1 73 ? 9.471 -2.210 0.308 1.00 92.75 73 LYS A CA 1
ATOM 586 C C . LYS A 1 73 ? 9.156 -0.782 0.768 1.00 92.75 73 LYS A C 1
ATOM 588 O O . LYS A 1 73 ? 8.128 -0.261 0.356 1.00 92.75 73 LYS A O 1
ATOM 593 N N . GLU A 1 74 ? 10.044 -0.108 1.501 1.00 93.62 74 GLU A N 1
ATOM 594 C CA . GLU A 1 74 ? 9.884 1.319 1.839 1.00 93.62 74 GLU A CA 1
ATOM 595 C C . GLU A 1 74 ? 9.813 2.215 0.602 1.00 93.62 74 GLU A C 1
ATOM 597 O O . GLU A 1 74 ? 8.966 3.107 0.537 1.00 93.62 74 GLU A O 1
ATOM 602 N N . ILE A 1 75 ? 10.672 1.966 -0.392 1.00 93.56 75 ILE A N 1
ATOM 603 C CA . ILE A 1 75 ? 10.634 2.688 -1.669 1.00 93.56 75 ILE A CA 1
ATOM 604 C C . ILE A 1 75 ? 9.270 2.476 -2.330 1.00 93.56 75 ILE A C 1
ATOM 606 O O . ILE A 1 75 ? 8.595 3.449 -2.646 1.00 93.56 75 ILE A O 1
ATOM 610 N N . HIS A 1 76 ? 8.807 1.230 -2.462 1.00 92.69 76 HIS A N 1
ATOM 611 C CA . HIS A 1 76 ? 7.492 0.949 -3.046 1.00 92.69 76 HIS A CA 1
ATOM 612 C C . HIS A 1 76 ? 6.347 1.630 -2.281 1.00 92.69 76 HIS A C 1
ATOM 614 O O . HIS A 1 76 ? 5.448 2.185 -2.903 1.00 92.69 76 HIS A O 1
ATOM 620 N N . ILE A 1 77 ? 6.393 1.658 -0.946 1.00 93.50 77 ILE A N 1
ATOM 621 C CA . ILE A 1 77 ? 5.390 2.354 -0.126 1.00 93.50 77 ILE A CA 1
ATOM 622 C C . ILE A 1 77 ? 5.368 3.854 -0.438 1.00 93.50 77 ILE A C 1
ATOM 624 O O . ILE A 1 77 ? 4.289 4.413 -0.633 1.00 93.50 77 ILE A O 1
ATOM 628 N N . ARG A 1 78 ? 6.536 4.506 -0.523 1.00 92.69 78 ARG A N 1
ATOM 629 C CA . ARG A 1 78 ? 6.634 5.938 -0.863 1.00 92.69 78 ARG A CA 1
ATOM 630 C C . ARG A 1 78 ? 6.080 6.244 -2.246 1.00 92.69 78 ARG A C 1
ATOM 632 O O . ARG A 1 78 ? 5.392 7.242 -2.422 1.00 92.69 78 ARG A O 1
ATOM 639 N N . GLU A 1 79 ? 6.347 5.370 -3.204 1.00 91.12 79 GLU A N 1
ATOM 640 C CA . GLU A 1 79 ? 5.869 5.523 -4.574 1.00 91.12 79 GLU A CA 1
ATOM 641 C C . GLU A 1 79 ? 4.353 5.298 -4.706 1.00 91.12 79 GLU A C 1
ATOM 643 O O . GLU A 1 79 ? 3.713 5.894 -5.572 1.00 91.12 79 GLU A O 1
ATOM 648 N N . LEU A 1 80 ? 3.763 4.473 -3.834 1.00 90.88 80 LEU A N 1
ATOM 649 C CA . LEU A 1 80 ? 2.320 4.231 -3.770 1.00 90.88 80 LEU A CA 1
ATOM 650 C C . LEU A 1 80 ? 1.560 5.322 -3.005 1.00 90.88 80 LEU A C 1
ATOM 652 O O . LEU A 1 80 ? 0.437 5.662 -3.379 1.00 90.88 80 LEU A O 1
ATOM 656 N N . ALA A 1 81 ? 2.168 5.898 -1.965 1.00 90.75 81 ALA A N 1
ATOM 657 C CA . ALA A 1 81 ? 1.577 6.935 -1.121 1.00 90.75 81 ALA A CA 1
ATOM 658 C C . ALA A 1 81 ? 0.852 8.074 -1.878 1.00 90.75 81 ALA A C 1
ATOM 660 O O . ALA A 1 81 ? -0.279 8.381 -1.491 1.00 90.75 81 ALA A O 1
ATOM 661 N N . PRO A 1 82 ? 1.391 8.680 -2.962 1.00 92.25 82 PRO A N 1
ATOM 662 C CA . PRO A 1 82 ? 0.715 9.781 -3.657 1.00 92.25 82 PRO A CA 1
ATOM 663 C C . PRO A 1 82 ? -0.641 9.396 -4.267 1.00 92.25 82 PRO A C 1
ATOM 665 O O . PRO A 1 82 ? -1.523 10.244 -4.378 1.00 92.25 82 PRO A O 1
ATOM 668 N N . PHE A 1 83 ? -0.855 8.126 -4.619 1.00 88.69 83 PHE A N 1
ATOM 669 C CA . PHE A 1 83 ? -2.128 7.666 -5.193 1.00 88.69 83 PHE A CA 1
ATOM 670 C C . PHE A 1 83 ? -3.242 7.550 -4.150 1.00 88.69 83 PHE A C 1
ATOM 672 O O . PHE A 1 83 ? -4.425 7.644 -4.487 1.00 88.69 83 PHE A O 1
ATOM 679 N N . PHE A 1 84 ? -2.860 7.405 -2.882 1.00 88.19 84 PHE A N 1
ATOM 680 C CA . PHE A 1 84 ? -3.757 7.327 -1.730 1.00 88.19 84 PHE A CA 1
ATOM 681 C C . PHE A 1 84 ? -3.695 8.589 -0.858 1.00 88.19 84 PHE A C 1
ATOM 683 O O . PHE A 1 84 ? -4.292 8.628 0.217 1.00 88.19 84 PHE A O 1
ATOM 690 N N . ALA A 1 85 ? -2.995 9.635 -1.307 1.00 84.44 85 ALA A N 1
ATOM 691 C CA . ALA A 1 85 ? -2.889 10.889 -0.578 1.00 84.44 85 ALA A CA 1
ATOM 692 C C . ALA A 1 85 ? -4.277 11.519 -0.373 1.00 84.44 85 ALA A C 1
ATOM 694 O O . ALA A 1 85 ? -5.095 11.587 -1.292 1.00 84.44 85 ALA A O 1
ATOM 695 N N . GLY A 1 86 ? -4.546 11.966 0.855 1.00 79.06 86 GLY A N 1
ATOM 696 C CA . GLY A 1 86 ? -5.836 12.548 1.239 1.00 79.06 86 GLY A CA 1
ATOM 697 C C . GLY A 1 86 ? -6.954 11.532 1.501 1.00 79.06 86 GLY A C 1
ATOM 698 O O . GLY A 1 86 ? -8.028 11.933 1.943 1.00 79.06 86 GLY A O 1
ATOM 699 N N . ALA A 1 87 ? -6.715 10.234 1.290 1.00 81.38 87 ALA A N 1
ATOM 700 C CA . ALA A 1 87 ? -7.623 9.170 1.699 1.00 81.38 87 ALA A CA 1
ATOM 701 C C . ALA A 1 87 ? -7.059 8.429 2.921 1.00 81.38 87 ALA A C 1
ATOM 703 O O . ALA A 1 87 ? -5.884 8.057 2.965 1.00 81.38 87 ALA A O 1
ATOM 704 N N . SER A 1 88 ? -7.910 8.185 3.919 1.00 84.38 88 SER A N 1
ATOM 705 C CA . SER A 1 88 ? -7.602 7.189 4.946 1.00 84.38 88 SER A CA 1
ATOM 706 C C . SER A 1 88 ? -7.624 5.793 4.328 1.00 84.38 88 SER A C 1
ATOM 708 O O . SER A 1 88 ? -8.296 5.558 3.319 1.00 84.38 88 SER A O 1
ATOM 710 N N . ILE A 1 89 ? -6.931 4.845 4.955 1.00 84.12 89 ILE A N 1
ATOM 711 C CA . ILE A 1 89 ? -6.895 3.444 4.521 1.00 84.12 89 ILE A CA 1
ATOM 712 C C . ILE A 1 89 ? -8.313 2.857 4.400 1.00 84.12 89 ILE A C 1
ATOM 714 O O . ILE A 1 89 ? -8.618 2.132 3.458 1.00 84.12 89 ILE A O 1
ATOM 718 N N . ARG A 1 90 ? -9.224 3.287 5.282 1.00 80.81 90 ARG A N 1
ATOM 719 C CA . ARG A 1 90 ? -10.653 2.949 5.273 1.00 80.81 90 ARG A CA 1
ATOM 720 C C . ARG A 1 90 ? -11.412 3.485 4.055 1.00 80.81 90 ARG A C 1
ATOM 722 O O . ARG A 1 90 ? -12.361 2.852 3.600 1.00 80.81 90 ARG A O 1
ATOM 729 N N . ASN A 1 91 ? -11.007 4.644 3.544 1.00 82.75 91 ASN A N 1
ATOM 730 C CA . ASN A 1 91 ? -11.615 5.301 2.388 1.00 82.75 91 ASN A CA 1
ATOM 731 C C . ASN A 1 91 ? -10.902 4.957 1.074 1.00 82.75 91 ASN A C 1
ATOM 733 O O . ASN A 1 91 ? -11.252 5.512 0.032 1.00 82.75 91 ASN A O 1
ATOM 737 N N . ALA A 1 92 ? -9.924 4.048 1.093 1.00 84.69 92 ALA A N 1
ATOM 738 C CA . ALA A 1 92 ? -9.279 3.572 -0.117 1.00 84.69 92 ALA A CA 1
ATOM 739 C C . ALA A 1 92 ? -10.306 2.858 -1.012 1.00 84.69 92 ALA A C 1
ATOM 741 O O . ALA A 1 92 ? -10.821 1.784 -0.704 1.00 84.69 92 ALA A O 1
ATOM 742 N N . THR A 1 93 ? -10.630 3.490 -2.136 1.00 83.38 93 THR A N 1
ATOM 743 C CA . THR A 1 93 ? -11.537 2.958 -3.158 1.00 83.38 93 THR A CA 1
ATOM 744 C C . THR A 1 93 ? -10.773 2.340 -4.336 1.00 83.38 93 THR A C 1
ATOM 746 O O . THR A 1 93 ? -9.622 2.711 -4.584 1.00 83.38 93 THR A O 1
ATOM 749 N N . PRO A 1 94 ? -11.420 1.469 -5.141 1.00 85.06 94 PRO A N 1
ATOM 750 C CA . PRO A 1 94 ? -10.830 0.939 -6.373 1.00 85.06 94 PRO A CA 1
ATOM 751 C C . PRO A 1 94 ? -10.336 2.019 -7.346 1.00 85.06 94 PRO A C 1
ATOM 753 O O . PRO A 1 94 ? -9.368 1.788 -8.058 1.00 85.06 94 PRO A O 1
ATOM 756 N N . HIS A 1 95 ? -10.927 3.219 -7.318 1.00 85.31 95 HIS A N 1
ATOM 757 C CA . HIS A 1 95 ? -10.502 4.344 -8.151 1.00 85.31 95 HIS A CA 1
ATOM 758 C C . HIS A 1 95 ? -9.044 4.762 -7.887 1.00 85.31 95 HIS A C 1
ATOM 760 O O . HIS A 1 95 ? -8.339 5.147 -8.815 1.00 85.31 95 HIS A O 1
ATOM 766 N N . HIS A 1 96 ? -8.559 4.676 -6.641 1.00 87.44 96 HIS A N 1
ATOM 767 C CA . HIS A 1 96 ? -7.149 4.959 -6.340 1.00 87.44 96 HIS A CA 1
ATOM 768 C C . HIS A 1 96 ? -6.223 3.915 -6.975 1.00 87.44 96 HIS A C 1
ATOM 770 O O . HIS A 1 96 ? -5.179 4.269 -7.524 1.00 87.44 96 HIS A O 1
ATOM 776 N N . CYS A 1 97 ? -6.635 2.645 -6.968 1.00 87.94 97 CYS A N 1
ATOM 777 C CA . CYS A 1 97 ? -5.908 1.568 -7.633 1.00 87.94 97 CYS A CA 1
ATOM 778 C C . CYS A 1 97 ? -5.918 1.750 -9.156 1.00 87.94 97 CYS A C 1
ATOM 780 O O . CYS A 1 97 ? -4.867 1.662 -9.782 1.00 87.94 97 CYS A O 1
ATOM 782 N N . ASP A 1 98 ? -7.071 2.069 -9.748 1.00 86.75 98 ASP A N 1
ATOM 783 C CA . ASP A 1 98 ? -7.200 2.316 -11.190 1.00 86.75 98 ASP A CA 1
ATOM 784 C C . ASP A 1 98 ? -6.328 3.498 -11.638 1.00 86.75 98 ASP A C 1
ATOM 786 O O . ASP A 1 98 ? -5.686 3.447 -12.693 1.00 86.75 98 ASP A O 1
ATOM 790 N N . ARG A 1 99 ? -6.248 4.544 -10.806 1.00 89.38 99 ARG A N 1
ATOM 791 C CA . ARG A 1 99 ? -5.362 5.691 -11.019 1.00 89.38 99 ARG A CA 1
ATOM 792 C C . ARG A 1 99 ? -3.892 5.284 -11.006 1.00 89.38 99 ARG A C 1
ATOM 794 O O . ARG A 1 99 ? -3.164 5.639 -11.928 1.00 89.38 99 ARG A O 1
ATOM 801 N N . TRP A 1 100 ? -3.467 4.508 -10.008 1.00 92.25 100 TRP A N 1
ATOM 802 C CA . TRP A 1 100 ? -2.101 3.979 -9.940 1.00 92.25 100 TRP A CA 1
ATOM 803 C C . TRP A 1 100 ? -1.759 3.131 -11.176 1.00 92.25 100 TRP A C 1
ATOM 805 O O . TRP A 1 100 ? -0.734 3.367 -11.819 1.00 92.25 100 TRP A O 1
ATOM 815 N N . VAL A 1 101 ? -2.643 2.214 -11.581 1.00 90.44 101 VAL A N 1
ATOM 816 C CA . VAL A 1 101 ? -2.441 1.381 -12.780 1.00 90.44 101 VAL A CA 1
ATOM 817 C C . VAL A 1 101 ? -2.324 2.236 -14.044 1.00 90.44 101 VAL A C 1
ATOM 819 O O . VAL A 1 101 ? -1.438 1.997 -14.862 1.00 90.44 101 VAL A O 1
ATOM 822 N N . SER A 1 102 ? -3.178 3.248 -14.198 1.00 88.38 102 SER A N 1
ATOM 823 C CA . SER A 1 102 ? -3.224 4.075 -15.411 1.00 88.38 102 SER A CA 1
ATOM 824 C C . SER A 1 102 ? -2.061 5.066 -15.507 1.00 88.38 102 SER A C 1
ATOM 826 O O . SER A 1 102 ? -1.508 5.270 -16.585 1.00 88.38 102 SER A O 1
ATOM 828 N N . GLU A 1 103 ? -1.675 5.694 -14.394 1.00 89.75 103 GLU A N 1
ATOM 829 C CA . GLU A 1 103 ? -0.658 6.752 -14.386 1.00 89.75 103 GLU A CA 1
ATOM 830 C C . GLU A 1 103 ? 0.769 6.213 -14.230 1.00 89.75 103 GLU A C 1
ATOM 832 O O . GLU A 1 103 ? 1.705 6.779 -14.809 1.00 89.75 103 GLU A O 1
ATOM 837 N N . ARG A 1 104 ? 0.948 5.149 -13.435 1.00 87.69 104 ARG A N 1
ATOM 838 C CA . ARG A 1 104 ? 2.261 4.585 -13.091 1.00 87.69 104 ARG A CA 1
ATOM 839 C C . ARG A 1 104 ? 2.559 3.284 -13.816 1.00 87.69 104 ARG A C 1
ATOM 841 O O . ARG A 1 104 ? 3.687 3.114 -14.266 1.00 87.69 104 ARG A O 1
ATOM 848 N N . GLY A 1 105 ? 1.562 2.417 -13.988 1.00 85.75 105 GLY A N 1
ATOM 849 C CA . GLY A 1 105 ? 1.698 1.144 -14.703 1.00 85.75 105 GLY A CA 1
ATOM 850 C C . GLY A 1 105 ? 2.476 1.221 -16.027 1.00 85.75 105 GLY A C 1
ATOM 851 O O . GLY A 1 105 ? 3.411 0.440 -16.189 1.00 85.75 105 GLY A O 1
ATOM 852 N N . PRO A 1 106 ? 2.200 2.171 -16.947 1.00 88.69 106 PRO A N 1
ATOM 853 C CA . PRO A 1 106 ? 2.935 2.261 -18.215 1.00 88.69 106 PRO A CA 1
ATOM 854 C C . PRO A 1 106 ? 4.363 2.825 -18.093 1.00 88.69 106 PRO A C 1
ATOM 856 O O . PRO A 1 106 ? 5.112 2.784 -19.065 1.00 88.69 106 PRO A O 1
ATOM 859 N N . LYS A 1 107 ? 4.744 3.383 -16.937 1.00 90.50 107 LYS A N 1
ATOM 860 C CA . LYS A 1 107 ? 6.043 4.048 -16.717 1.00 90.50 107 LYS A CA 1
ATOM 861 C C . LYS A 1 107 ? 7.072 3.159 -16.022 1.00 90.50 107 LYS A C 1
ATOM 863 O O . LYS A 1 107 ? 8.232 3.551 -15.922 1.00 90.50 107 LYS A O 1
ATOM 868 N N . ILE A 1 108 ? 6.660 2.001 -15.511 1.00 91.31 108 ILE A N 1
ATOM 869 C CA . ILE A 1 108 ? 7.513 1.112 -14.719 1.00 91.31 108 ILE A CA 1
ATOM 870 C C . ILE A 1 108 ? 7.641 -0.262 -15.372 1.00 91.31 108 ILE A C 1
ATOM 872 O O . ILE A 1 108 ? 6.792 -0.688 -16.153 1.00 91.31 108 ILE A O 1
ATOM 876 N N . ALA A 1 109 ? 8.715 -0.977 -15.038 1.00 91.62 109 ALA A N 1
ATOM 877 C CA . ALA A 1 109 ? 8.902 -2.341 -15.509 1.00 91.62 109 ALA A CA 1
ATOM 878 C C . ALA A 1 109 ? 7.812 -3.272 -14.935 1.00 91.62 109 ALA A C 1
ATOM 880 O O . ALA A 1 109 ? 7.411 -3.099 -13.778 1.00 91.62 109 ALA A O 1
ATOM 881 N N . PRO A 1 110 ? 7.393 -4.320 -15.671 1.00 90.12 110 PRO A N 1
ATOM 882 C CA . PRO A 1 110 ? 6.390 -5.277 -15.193 1.00 90.12 110 PRO A CA 1
ATOM 883 C C . PRO A 1 110 ? 6.739 -5.916 -13.841 1.00 90.12 110 PRO A C 1
ATOM 885 O O . PRO A 1 110 ? 5.863 -6.150 -13.013 1.00 90.12 110 PRO A O 1
ATOM 888 N N . GLN A 1 111 ? 8.028 -6.160 -13.590 1.00 89.31 111 GLN A N 1
ATOM 889 C CA . GLN A 1 111 ? 8.504 -6.702 -12.318 1.00 89.31 111 GLN A CA 1
ATOM 890 C C . GLN A 1 111 ? 8.323 -5.704 -11.165 1.00 89.31 111 GLN A C 1
ATOM 892 O O . GLN A 1 111 ? 7.823 -6.070 -10.105 1.00 89.31 111 GLN A O 1
ATOM 897 N N . THR A 1 112 ? 8.668 -4.431 -11.375 1.00 87.69 112 THR A N 1
ATOM 898 C CA . THR A 1 112 ? 8.448 -3.364 -10.388 1.00 8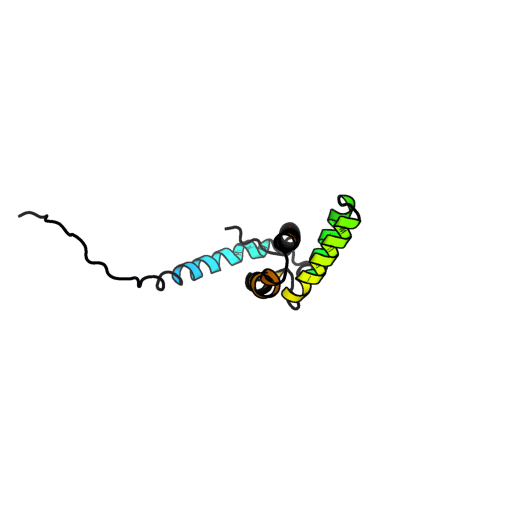7.69 112 THR A CA 1
ATOM 899 C C . TH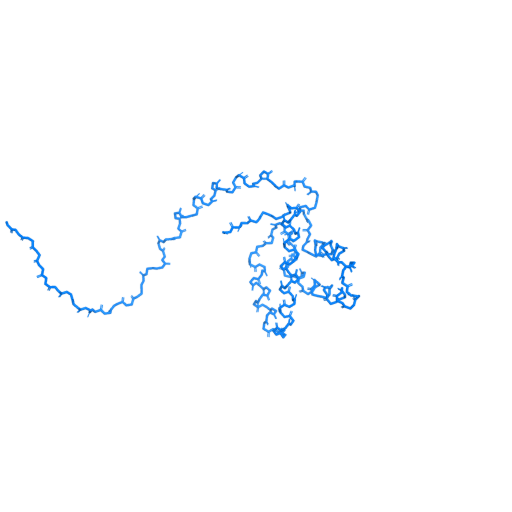R A 1 112 ? 6.963 -3.194 -10.092 1.00 87.69 112 THR A C 1
ATOM 901 O O . THR A 1 112 ? 6.584 -3.084 -8.930 1.00 87.69 112 THR A O 1
ATOM 904 N N . PHE A 1 113 ? 6.118 -3.258 -11.123 1.00 88.81 113 PHE A N 1
ATOM 90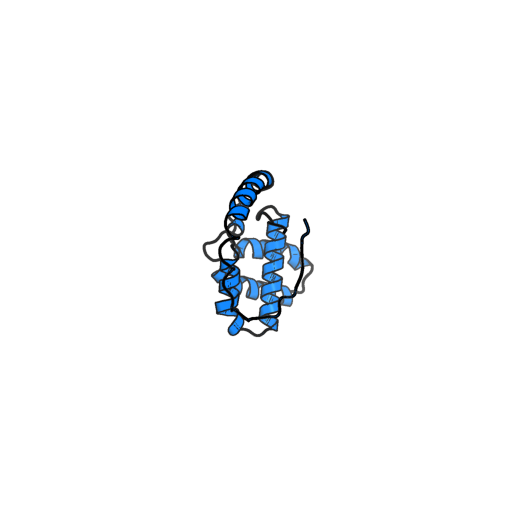5 C CA . PHE A 1 113 ? 4.666 -3.222 -10.962 1.00 88.81 113 PHE A CA 1
ATOM 906 C C . PHE A 1 113 ? 4.159 -4.374 -10.088 1.00 88.81 113 PHE A C 1
ATOM 908 O O . PHE A 1 113 ? 3.361 -4.154 -9.180 1.00 88.81 113 PHE A O 1
ATOM 915 N N . ALA A 1 114 ? 4.645 -5.597 -10.320 1.00 89.12 114 ALA A N 1
ATOM 916 C CA . ALA A 1 114 ? 4.271 -6.754 -9.513 1.00 89.12 114 ALA A CA 1
ATOM 917 C C . ALA A 1 114 ? 4.704 -6.605 -8.043 1.00 89.12 114 ALA A C 1
ATOM 919 O O . ALA A 1 114 ? 3.930 -6.933 -7.147 1.00 89.12 114 ALA A O 1
ATOM 920 N N . HIS A 1 115 ? 5.900 -6.066 -7.786 1.00 90.75 115 HIS A N 1
ATOM 921 C CA . HIS A 1 115 ? 6.378 -5.809 -6.424 1.00 90.75 115 HIS A CA 1
ATOM 922 C C . HIS A 1 115 ? 5.574 -4.718 -5.709 1.00 90.75 115 HIS A C 1
ATOM 924 O O . HIS A 1 115 ? 5.218 -4.883 -4.543 1.00 90.75 115 HIS A O 1
ATOM 930 N N . GLU A 1 116 ? 5.238 -3.628 -6.402 1.00 92.06 116 GLU A N 1
ATOM 931 C CA . GLU A 1 116 ? 4.346 -2.596 -5.867 1.00 92.06 116 GLU A CA 1
ATOM 932 C C . GLU A 1 116 ? 2.948 -3.168 -5.575 1.00 92.06 116 GLU A C 1
ATOM 934 O O . GLU A 1 116 ? 2.391 -2.907 -4.509 1.00 92.06 116 GLU A O 1
ATOM 939 N N . LEU A 1 117 ? 2.407 -4.015 -6.459 1.00 91.19 117 LEU A N 1
ATOM 940 C CA . LEU A 1 117 ? 1.121 -4.685 -6.246 1.00 91.19 117 LEU A CA 1
ATOM 941 C C . LEU A 1 117 ? 1.139 -5.614 -5.025 1.00 91.19 117 LEU A C 1
ATOM 943 O O . LEU A 1 117 ? 0.174 -5.644 -4.263 1.00 91.19 117 LEU A O 1
ATOM 947 N N . GLU A 1 118 ? 2.211 -6.388 -4.850 1.00 91.75 118 GLU A N 1
ATOM 948 C CA . GLU A 1 118 ? 2.390 -7.278 -3.699 1.00 91.75 118 GLU A CA 1
ATOM 949 C C . GLU A 1 118 ? 2.382 -6.482 -2.391 1.00 91.75 118 GLU A C 1
ATOM 951 O O . GLU A 1 118 ? 1.657 -6.834 -1.462 1.00 91.75 118 GLU A O 1
ATOM 956 N N . VAL A 1 119 ? 3.134 -5.378 -2.341 1.00 92.50 119 VAL A N 1
ATOM 957 C CA . VAL A 1 119 ? 3.158 -4.474 -1.184 1.00 92.50 119 VAL A CA 1
ATOM 958 C C . VAL A 1 119 ? 1.771 -3.893 -0.933 1.00 92.50 119 VAL A C 1
ATOM 960 O O . VAL A 1 119 ? 1.279 -3.959 0.188 1.00 92.50 119 VAL A O 1
ATOM 963 N N . MET A 1 120 ? 1.109 -3.381 -1.970 1.00 91.38 120 MET A N 1
ATOM 964 C CA . MET A 1 120 ? -0.233 -2.814 -1.853 1.00 91.38 120 MET A CA 1
ATOM 965 C C . MET A 1 120 ? -1.231 -3.823 -1.270 1.00 91.38 120 MET A C 1
ATOM 967 O O . MET A 1 120 ? -1.970 -3.491 -0.344 1.00 91.38 120 MET A O 1
ATOM 971 N N . ARG A 1 121 ? -1.235 -5.060 -1.780 1.00 90.94 121 ARG A N 1
ATOM 972 C CA . ARG A 1 121 ? -2.094 -6.139 -1.273 1.00 90.94 121 ARG A CA 1
ATOM 973 C C . ARG A 1 121 ? -1.800 -6.454 0.184 1.00 90.94 121 ARG A C 1
ATOM 975 O O . ARG A 1 121 ? -2.725 -6.447 0.981 1.00 90.94 121 ARG A O 1
ATOM 982 N N . ALA A 1 122 ? -0.530 -6.637 0.537 1.00 90.88 122 ALA A N 1
ATOM 983 C CA . ALA A 1 122 ? -0.139 -6.961 1.903 1.00 90.88 122 ALA A CA 1
ATOM 984 C C . ALA A 1 122 ? -0.546 -5.870 2.909 1.00 90.88 122 ALA A C 1
ATOM 986 O O . ALA A 1 122 ? -0.987 -6.180 4.012 1.00 90.88 122 ALA A O 1
ATOM 987 N N . VAL A 1 123 ? -0.464 -4.593 2.518 1.00 91.12 123 VAL A N 1
ATOM 988 C CA . VAL A 1 123 ? -0.923 -3.470 3.350 1.00 91.12 123 VAL A CA 1
ATOM 989 C C . VAL A 1 123 ? -2.442 -3.491 3.530 1.00 91.12 123 VAL A C 1
ATOM 991 O O . VAL A 1 123 ? -2.928 -3.275 4.641 1.00 91.12 123 VAL A O 1
ATOM 994 N N . PHE A 1 124 ? -3.205 -3.763 2.469 1.00 89.31 124 PHE A N 1
ATOM 995 C CA . PHE A 1 124 ? -4.660 -3.880 2.572 1.00 89.31 124 PHE A CA 1
ATOM 996 C C . PHE A 1 124 ? -5.095 -5.109 3.372 1.00 89.31 124 PHE A C 1
ATOM 998 O O . PHE A 1 124 ? -6.019 -4.999 4.173 1.00 89.31 124 PHE A O 1
ATOM 1005 N N . ASP A 1 125 ? -4.418 -6.243 3.207 1.00 89.12 125 ASP A N 1
ATOM 1006 C CA . ASP A 1 125 ? -4.662 -7.458 3.985 1.00 89.12 125 ASP A CA 1
ATOM 1007 C C . ASP A 1 125 ? -4.416 -7.198 5.472 1.00 89.12 125 ASP A C 1
ATOM 1009 O O . ASP A 1 125 ? -5.313 -7.416 6.284 1.00 89.12 125 ASP A O 1
ATOM 1013 N N . PHE A 1 126 ? -3.286 -6.577 5.814 1.00 88.81 126 PHE A N 1
ATOM 1014 C CA . PHE A 1 126 ? -2.985 -6.146 7.179 1.00 88.81 126 PHE A CA 1
ATOM 1015 C C . PHE A 1 126 ? -4.045 -5.189 7.749 1.00 88.81 126 PHE A C 1
ATOM 1017 O O . PHE A 1 126 ? -4.443 -5.296 8.911 1.00 88.81 126 PHE A O 1
ATOM 1024 N N . ALA A 1 127 ? -4.535 -4.251 6.934 1.00 86.44 127 ALA A N 1
ATOM 1025 C CA . ALA A 1 127 ? -5.601 -3.338 7.335 1.00 86.44 127 ALA A CA 1
ATOM 1026 C C . ALA A 1 127 ? -6.935 -4.070 7.570 1.00 86.44 127 ALA A C 1
ATOM 1028 O O . ALA A 1 127 ? -7.671 -3.721 8.493 1.00 86.44 127 ALA A O 1
ATOM 1029 N N . MET A 1 128 ? -7.249 -5.093 6.772 1.00 84.31 128 MET A N 1
ATOM 1030 C CA . MET A 1 128 ? -8.434 -5.935 6.958 1.00 84.31 128 MET A CA 1
ATOM 1031 C C . MET A 1 128 ? -8.318 -6.811 8.209 1.00 84.31 128 MET A C 1
ATOM 1033 O O . MET A 1 128 ? -9.275 -6.889 8.976 1.00 84.31 128 MET A O 1
ATOM 1037 N N . GLU A 1 129 ? -7.157 -7.422 8.456 1.00 83.31 129 GLU A N 1
ATOM 1038 C CA . GLU A 1 129 ? -6.890 -8.239 9.650 1.00 83.31 129 GLU A CA 1
ATOM 1039 C C . GLU A 1 129 ? -7.039 -7.437 10.947 1.00 83.31 129 GLU A C 1
ATOM 1041 O O . GLU A 1 129 ? -7.531 -7.952 11.949 1.00 83.31 129 GLU A O 1
ATOM 1046 N N . ARG A 1 130 ? -6.676 -6.150 10.921 1.00 80.44 130 ARG A N 1
ATOM 1047 C CA . ARG A 1 130 ? -6.844 -5.225 12.052 1.00 80.44 130 ARG A CA 1
ATOM 1048 C C . ARG A 1 130 ? -8.241 -4.605 12.165 1.00 80.44 130 ARG A C 1
ATOM 1050 O O . ARG A 1 130 ? -8.468 -3.790 13.057 1.00 80.44 130 ARG A O 1
ATOM 1057 N N . GLY A 1 131 ? -9.165 -4.953 11.269 1.00 75.50 131 GLY A N 1
ATOM 1058 C CA . GLY A 1 131 ? -10.518 -4.391 11.247 1.00 75.50 131 GLY A CA 1
ATOM 1059 C C . GLY A 1 131 ? -10.586 -2.922 10.804 1.00 75.50 131 GLY A C 1
ATOM 1060 O O . GLY A 1 131 ? -11.602 -2.268 11.029 1.00 75.50 131 GLY A O 1
ATOM 1061 N N . LEU A 1 132 ? -9.533 -2.392 10.165 1.00 75.56 132 LEU A N 1
ATOM 1062 C CA . LEU A 1 132 ? -9.468 -1.005 9.675 1.00 75.56 132 LEU A CA 1
ATOM 1063 C C . LEU A 1 132 ? -10.243 -0.818 8.361 1.00 75.56 132 LEU A C 1
ATOM 1065 O O . LEU A 1 132 ? -10.774 0.262 8.095 1.00 75.56 132 LEU A O 1
ATOM 1069 N N . ILE A 1 133 ? -10.323 -1.873 7.543 1.00 72.88 133 ILE A N 1
ATOM 1070 C CA . ILE A 1 133 ? -11.119 -1.924 6.311 1.00 7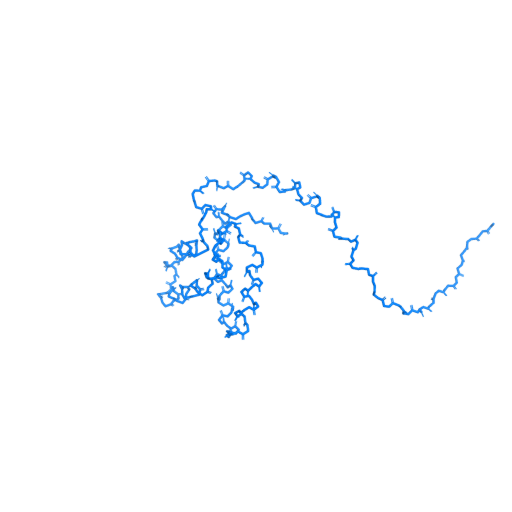2.88 133 ILE A CA 1
ATOM 1071 C C . ILE A 1 133 ? -12.123 -3.073 6.404 1.00 72.88 133 ILE A C 1
ATOM 1073 O O . ILE A 1 133 ? -11.768 -4.204 6.733 1.00 72.88 133 ILE A O 1
ATOM 1077 N N . LEU A 1 134 ? -13.376 -2.809 6.024 1.00 65.94 134 LEU A N 1
ATOM 1078 C CA . LEU A 1 134 ? -14.353 -3.870 5.788 1.00 65.94 134 LEU A CA 1
ATOM 1079 C C . LEU A 1 134 ? -14.072 -4.551 4.451 1.00 65.94 134 LEU A C 1
ATOM 1081 O O . LEU A 1 134 ? -14.218 -3.950 3.385 1.00 65.94 134 LEU A O 1
ATOM 1085 N N . SER A 1 135 ? -13.706 -5.830 4.509 1.00 56.97 135 SER A N 1
ATOM 1086 C CA . SER A 1 135 ? -13.606 -6.655 3.313 1.00 56.97 135 SER A CA 1
ATOM 1087 C C . SER A 1 135 ? -15.007 -6.912 2.751 1.00 56.97 135 SER A C 1
ATOM 1089 O O . SER A 1 135 ? -15.799 -7.676 3.297 1.00 56.97 135 SER A O 1
ATOM 1091 N N . ASN A 1 136 ? -15.333 -6.311 1.605 1.00 45.97 136 ASN A N 1
ATOM 1092 C CA . ASN A 1 136 ? -16.412 -6.838 0.774 1.00 45.97 136 ASN A CA 1
ATOM 1093 C C . ASN A 1 136 ? -15.867 -8.081 0.050 1.00 45.97 136 ASN A C 1
ATOM 1095 O O . ASN A 1 136 ? -15.588 -8.028 -1.152 1.00 45.97 136 ASN A O 1
ATOM 1099 N N . ARG A 1 137 ? -15.666 -9.182 0.793 1.00 40.69 137 ARG A N 1
ATOM 1100 C CA . ARG A 1 137 ? -15.439 -10.505 0.199 1.00 40.69 137 ARG A CA 1
ATOM 1101 C C . ARG A 1 137 ? -16.646 -10.811 -0.688 1.00 40.69 137 ARG A C 1
ATOM 1103 O O . ARG A 1 137 ? -17.770 -10.917 -0.200 1.00 40.69 137 ARG A O 1
ATOM 1110 N N . ARG A 1 138 ? -16.413 -10.831 -2.000 1.00 34.75 138 ARG A N 1
ATOM 1111 C CA . ARG A 1 138 ? -17.315 -11.481 -2.953 1.00 34.75 138 ARG A CA 1
ATOM 1112 C C . ARG A 1 138 ? -17.288 -12.984 -2.743 1.00 34.75 138 ARG A C 1
ATOM 1114 O O . ARG A 1 138 ? -16.214 -13.480 -2.340 1.00 34.75 138 ARG A O 1
#

Sequence (138 aa):
MLQQCGKQFRRSRRSLTVNQTKDRKLAERRRALRGQVGALTISEDSNLTFEQTAKHWLETVKHALSPSTVVRKEIHIRELAPFFAGASIRNATPHHCDRWVSERGPKIAPQTFAHELEVMRAVFDFAMERGLILSNRR